Protein AF-A0A1B6D5J3-F1 (afdb_monomer)

pLDDT: mean 77.73, std 8.41, range [48.19, 91.62]

Radius of gyration: 27.49 Å; Cα contacts (8 Å, |Δi|>4): 25; chains: 1; bounding box: 60×16×79 Å

Secondary structure (DSSP, 8-state):
--HHHHHHHHHHHHHHHHHHHHHHHHHHHHHHHHHH-THHHHHHHHHHHHHHHHHHHHTS-TTTSHHHHHHHHHHHHHHHHHHHHHHHHHHHHHHHHHHHHHHHHHHHHHHHHHHHHHHHHHT-

Solvent-accessible surface area (backbone atoms only — not comparable to full-atom values): 6873 Å² total; per-residue (Å²): 130,68,64,65,58,52,52,53,52,50,51,52,50,52,54,48,52,54,52,51,51,53,57,48,48,68,59,52,49,55,60,53,53,62,70,67,45,72,56,59,60,58,51,48,54,53,51,50,54,46,52,52,49,53,53,55,53,73,73,51,54,60,84,86,39,38,74,58,44,54,50,52,52,53,51,45,52,50,53,51,48,54,50,52,52,50,50,52,52,50,51,52,50,52,52,52,52,51,50,54,52,55,53,52,53,49,54,53,51,54,52,52,49,54,53,50,51,53,53,54,62,73,72,108

Structure (mmCIF, N/CA/C/O backbone):
data_AF-A0A1B6D5J3-F1
#
_entry.id   AF-A0A1B6D5J3-F1
#
loop_
_atom_site.group_PDB
_atom_site.id
_atom_site.type_symbol
_atom_site.label_atom_id
_atom_site.label_alt_id
_atom_site.label_comp_id
_atom_site.label_asym_id
_atom_site.label_entity_id
_atom_site.label_seq_id
_atom_site.pdbx_PDB_ins_code
_atom_site.Cartn_x
_atom_site.Cartn_y
_atom_site.Cartn_z
_atom_site.occupancy
_atom_site.B_iso_or_equiv
_atom_site.auth_seq_id
_atom_site.auth_comp_id
_atom_site.auth_asym_id
_atom_site.auth_atom_id
_atom_site.pdbx_PDB_model_num
ATOM 1 N N . MET A 1 1 ? 31.298 -4.818 -44.192 1.00 52.44 1 MET A N 1
ATOM 2 C CA . MET A 1 1 ? 30.232 -5.843 -44.205 1.00 52.44 1 MET A CA 1
ATOM 3 C C . MET A 1 1 ? 30.167 -6.721 -42.952 1.00 52.44 1 MET A C 1
ATOM 5 O O . MET A 1 1 ? 29.190 -7.430 -42.826 1.00 52.44 1 MET A O 1
ATOM 9 N N . LYS A 1 2 ? 31.158 -6.722 -42.038 1.00 60.31 2 LYS A N 1
ATOM 10 C CA . LYS A 1 2 ? 31.049 -7.415 -40.730 1.00 60.31 2 LYS A CA 1
ATOM 11 C C . LYS A 1 2 ? 30.791 -6.456 -39.555 1.00 60.31 2 LYS A C 1
ATOM 13 O O . LYS A 1 2 ? 30.258 -6.876 -38.538 1.00 60.31 2 LYS A O 1
ATOM 18 N N . GLU A 1 3 ? 31.167 -5.182 -39.701 1.00 62.47 3 GLU A N 1
ATOM 19 C CA . GLU A 1 3 ? 30.966 -4.143 -38.680 1.00 62.47 3 GLU A CA 1
ATOM 20 C C . GLU A 1 3 ? 29.496 -3.729 -38.543 1.00 62.47 3 GLU A C 1
ATOM 22 O O . GLU A 1 3 ? 29.002 -3.653 -37.420 1.00 62.47 3 GLU A O 1
ATOM 27 N N . ASP A 1 4 ? 28.768 -3.576 -39.652 1.00 68.50 4 ASP A N 1
ATOM 28 C CA . ASP A 1 4 ? 27.366 -3.125 -39.650 1.00 68.50 4 ASP A CA 1
ATOM 29 C C . 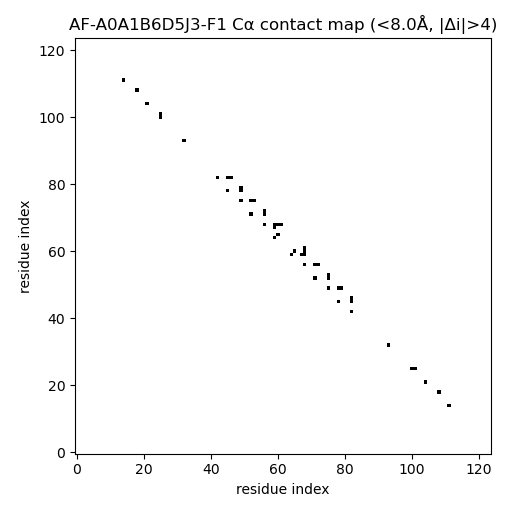ASP A 1 4 ? 26.426 -4.126 -38.950 1.00 68.50 4 ASP A C 1
ATOM 31 O O . ASP A 1 4 ? 25.575 -3.747 -38.142 1.00 68.50 4 ASP A O 1
ATOM 35 N N . ASP A 1 5 ? 26.654 -5.426 -39.163 1.00 73.94 5 ASP A N 1
ATOM 36 C CA . ASP A 1 5 ? 25.912 -6.495 -38.486 1.00 73.94 5 ASP A CA 1
ATOM 37 C C . ASP A 1 5 ? 26.179 -6.503 -36.972 1.00 73.94 5 ASP A C 1
ATOM 39 O O . ASP A 1 5 ? 25.269 -6.718 -36.169 1.00 73.94 5 ASP A O 1
ATOM 43 N N . SER A 1 6 ? 27.419 -6.217 -36.556 1.00 72.81 6 SER A N 1
ATOM 44 C CA . SER A 1 6 ? 27.797 -6.182 -35.137 1.00 72.81 6 SER A CA 1
ATOM 45 C C . SER A 1 6 ? 27.178 -4.996 -34.383 1.00 72.81 6 SER A C 1
ATOM 47 O O . SER A 1 6 ? 26.792 -5.131 -33.216 1.00 72.81 6 SER A O 1
ATOM 49 N N . LEU A 1 7 ? 27.011 -3.853 -35.059 1.00 73.94 7 LEU A N 1
ATOM 50 C CA . LEU A 1 7 ? 26.361 -2.663 -34.506 1.00 73.94 7 LEU A CA 1
ATOM 51 C C . LEU A 1 7 ? 24.856 -2.889 -34.314 1.00 73.94 7 LEU A C 1
ATOM 53 O O . LEU A 1 7 ? 24.325 -2.566 -33.250 1.00 73.94 7 LEU A O 1
ATOM 57 N N . ASN A 1 8 ? 24.189 -3.534 -35.274 1.00 78.19 8 ASN A N 1
ATOM 58 C CA . ASN A 1 8 ? 22.769 -3.891 -35.169 1.00 78.19 8 ASN A CA 1
ATOM 59 C C . ASN A 1 8 ? 22.492 -4.891 -34.037 1.00 78.19 8 ASN A C 1
ATOM 61 O O . ASN A 1 8 ? 21.537 -4.721 -33.273 1.00 78.19 8 ASN A O 1
ATOM 65 N N . ILE A 1 9 ? 23.353 -5.902 -33.878 1.00 82.44 9 ILE A N 1
ATOM 66 C CA . ILE A 1 9 ? 23.252 -6.868 -32.772 1.00 82.44 9 ILE A CA 1
ATOM 67 C C . ILE A 1 9 ? 23.421 -6.163 -31.419 1.00 82.44 9 ILE A C 1
ATOM 69 O O . ILE A 1 9 ? 22.668 -6.428 -30.479 1.00 82.44 9 ILE A O 1
ATOM 73 N N . THR A 1 10 ? 24.365 -5.225 -31.320 1.00 83.06 10 THR A N 1
ATOM 74 C CA . THR A 1 10 ? 24.595 -4.444 -30.094 1.00 83.06 10 THR A CA 1
ATOM 75 C C . THR A 1 10 ? 23.393 -3.557 -29.757 1.00 83.06 10 THR A C 1
ATOM 77 O O . THR A 1 10 ? 22.978 -3.496 -28.597 1.00 83.06 10 THR A O 1
ATOM 80 N N . LEU A 1 11 ? 22.780 -2.923 -30.761 1.00 80.56 11 LEU A N 1
ATOM 81 C CA . LEU A 1 11 ? 21.592 -2.083 -30.583 1.00 80.56 11 LEU A CA 1
ATOM 82 C C . LEU A 1 11 ? 20.389 -2.895 -30.070 1.00 80.56 11 LEU A C 1
ATOM 84 O O . LEU A 1 11 ? 19.696 -2.469 -29.143 1.00 80.56 11 LEU A O 1
ATOM 88 N N . LEU A 1 12 ? 20.181 -4.093 -30.628 1.00 82.50 12 LEU A N 1
ATOM 89 C CA . LEU A 1 12 ? 19.130 -5.021 -30.196 1.00 82.50 12 LEU A CA 1
ATOM 90 C C . LEU A 1 12 ? 19.331 -5.492 -28.754 1.00 82.50 12 LEU A C 1
ATOM 92 O O . LEU A 1 12 ? 18.371 -5.526 -27.982 1.00 82.50 12 LEU A O 1
ATOM 96 N N . LEU A 1 13 ? 20.569 -5.814 -28.369 1.00 85.62 13 LEU A N 1
ATOM 97 C CA . LEU A 1 13 ? 20.892 -6.203 -26.996 1.00 85.62 13 LEU A CA 1
ATOM 98 C C . LEU A 1 13 ? 20.602 -5.064 -26.014 1.00 85.62 13 LEU A C 1
ATOM 100 O O . LEU A 1 13 ? 19.955 -5.290 -24.992 1.00 85.62 13 LEU A O 1
ATOM 104 N N . ILE A 1 14 ? 21.004 -3.833 -26.337 1.00 83.12 14 ILE A N 1
ATOM 105 C CA . ILE A 1 14 ? 20.732 -2.660 -25.493 1.00 83.12 14 ILE A CA 1
ATOM 106 C C . ILE A 1 14 ? 19.221 -2.434 -25.345 1.00 83.12 14 ILE A C 1
ATOM 108 O O . ILE A 1 14 ? 18.732 -2.278 -24.224 1.00 83.12 14 ILE A O 1
ATOM 112 N N . GLY A 1 15 ? 18.462 -2.485 -26.444 1.00 83.06 15 GLY A N 1
ATOM 113 C CA . GLY A 1 15 ? 17.002 -2.354 -26.408 1.00 83.06 15 GLY A CA 1
ATOM 114 C C . GLY A 1 15 ? 16.326 -3.452 -25.579 1.00 83.06 15 GLY A C 1
ATOM 115 O O . GLY A 1 15 ? 15.397 -3.174 -24.814 1.00 83.06 15 GLY A O 1
ATOM 116 N N . PHE A 1 16 ? 16.822 -4.687 -25.669 1.00 85.94 16 PHE A N 1
ATOM 117 C CA . PHE A 1 16 ? 16.354 -5.806 -24.853 1.00 85.94 16 PHE A CA 1
ATOM 118 C C . PHE A 1 16 ? 16.612 -5.568 -23.359 1.00 85.94 16 PHE A C 1
ATOM 120 O O . PHE A 1 16 ? 15.693 -5.708 -22.551 1.00 85.94 16 PHE A O 1
ATOM 127 N N . PHE A 1 17 ? 17.821 -5.136 -22.987 1.00 85.81 17 PHE A N 1
ATOM 128 C CA . PHE A 1 17 ? 18.163 -4.836 -21.594 1.00 85.81 17 PHE A CA 1
ATOM 129 C C . PHE A 1 17 ? 17.343 -3.673 -21.021 1.00 85.81 17 PHE A C 1
ATOM 131 O O . PHE A 1 17 ? 16.890 -3.760 -19.881 1.00 85.81 17 PHE A O 1
ATOM 138 N N . ILE A 1 18 ? 17.084 -2.621 -21.801 1.00 82.31 18 ILE A N 1
ATOM 139 C CA . ILE A 1 18 ? 16.245 -1.489 -21.369 1.00 82.31 18 ILE A CA 1
ATOM 140 C C . ILE A 1 18 ? 14.809 -1.950 -21.088 1.00 82.31 18 ILE A C 1
ATOM 142 O O . ILE A 1 18 ? 14.242 -1.620 -20.044 1.00 82.31 18 ILE A O 1
ATOM 146 N N . ASN A 1 19 ? 14.229 -2.757 -21.981 1.00 82.62 19 ASN A N 1
ATOM 147 C CA . ASN A 1 19 ? 12.890 -3.314 -21.779 1.00 82.62 19 ASN A CA 1
ATOM 148 C C . ASN A 1 19 ? 12.842 -4.256 -20.570 1.00 82.62 19 ASN A C 1
ATOM 150 O O . ASN A 1 19 ? 11.909 -4.182 -19.767 1.00 82.62 19 ASN A O 1
ATOM 154 N N . LEU A 1 20 ? 13.868 -5.092 -20.402 1.00 83.44 20 LEU A N 1
ATOM 155 C CA . LEU A 1 20 ? 13.981 -6.009 -19.273 1.00 83.44 20 LEU A CA 1
ATOM 156 C C . LEU A 1 20 ? 14.025 -5.250 -17.941 1.00 83.44 20 LEU A C 1
ATOM 158 O O . LEU A 1 20 ? 13.266 -5.574 -17.027 1.00 83.44 20 LEU A O 1
ATOM 162 N N . VAL A 1 21 ? 14.854 -4.206 -17.849 1.00 81.94 21 VAL A N 1
ATOM 163 C CA . VAL A 1 21 ? 14.953 -3.347 -16.6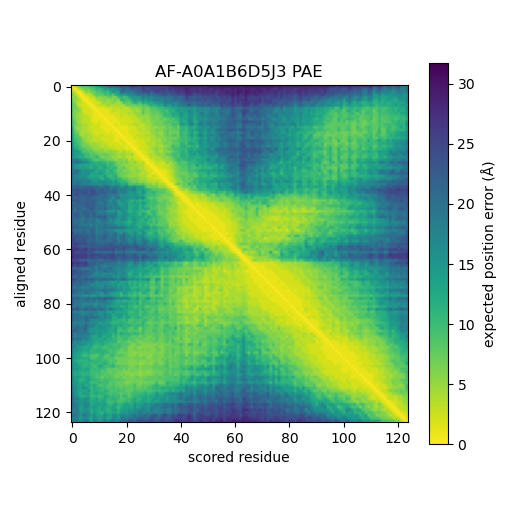60 1.00 81.94 21 VAL A CA 1
ATOM 164 C C . VAL A 1 21 ? 13.625 -2.644 -16.379 1.00 81.94 21 VAL A C 1
ATOM 166 O O . VAL A 1 21 ? 13.209 -2.597 -15.226 1.00 81.94 21 VAL A O 1
ATOM 169 N N . ASN A 1 22 ? 12.916 -2.158 -17.398 1.00 78.31 22 ASN A N 1
ATOM 170 C CA . ASN A 1 22 ? 11.632 -1.470 -17.223 1.00 78.31 22 ASN A CA 1
ATOM 171 C C . ASN A 1 22 ? 10.533 -2.394 -16.652 1.00 78.31 22 ASN A C 1
ATOM 173 O O . ASN A 1 22 ? 9.807 -2.031 -15.716 1.00 78.31 22 ASN A O 1
ATOM 177 N N . VAL A 1 23 ? 10.445 -3.624 -17.173 1.00 79.94 23 VAL A N 1
ATOM 178 C CA . VAL A 1 23 ? 9.509 -4.648 -16.677 1.00 79.94 23 VAL A CA 1
ATOM 179 C C . VAL A 1 23 ? 9.854 -5.047 -15.243 1.00 79.94 23 VAL A C 1
ATOM 181 O O . VAL A 1 23 ? 8.956 -5.131 -14.395 1.00 79.94 23 VAL A O 1
ATOM 184 N N . PHE A 1 24 ? 11.144 -5.242 -14.953 1.00 80.00 24 PHE A N 1
ATOM 185 C CA . PHE A 1 24 ? 11.618 -5.579 -13.611 1.00 80.00 24 PHE A CA 1
ATOM 186 C C . PHE A 1 24 ? 11.367 -4.454 -12.611 1.00 80.00 24 PHE A C 1
ATOM 188 O O . PHE A 1 24 ? 10.874 -4.714 -11.517 1.00 80.00 24 PHE A O 1
ATOM 195 N N . LEU A 1 25 ? 11.639 -3.205 -12.983 1.00 75.81 25 LEU A N 1
ATOM 196 C CA . LEU A 1 25 ? 11.442 -2.046 -12.120 1.00 75.81 25 LEU A CA 1
ATOM 197 C C . LEU A 1 25 ? 9.968 -1.917 -11.710 1.00 75.81 25 LEU A C 1
ATOM 199 O O . LEU A 1 25 ? 9.659 -1.775 -10.528 1.00 75.81 25 LEU A O 1
ATOM 203 N N . SER A 1 26 ? 9.045 -2.094 -12.657 1.00 74.62 26 SER A N 1
ATOM 204 C CA . SER A 1 26 ? 7.602 -2.068 -12.380 1.00 74.62 26 SER A CA 1
ATOM 205 C C . SER A 1 26 ? 7.143 -3.174 -11.414 1.00 74.62 26 SER A C 1
ATOM 207 O O . SER A 1 26 ? 6.204 -2.971 -10.641 1.00 74.62 26 SER A O 1
ATOM 209 N N . HIS A 1 27 ? 7.809 -4.335 -11.420 1.00 74.06 27 HIS A N 1
ATOM 210 C CA . H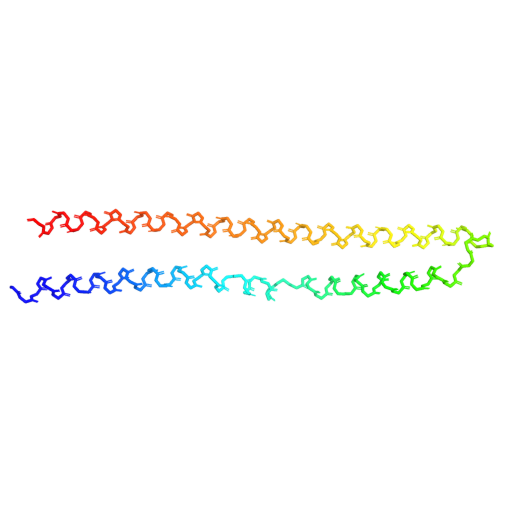IS A 1 27 ? 7.509 -5.445 -10.509 1.00 74.06 27 HIS A CA 1
ATOM 211 C C . HIS A 1 27 ? 8.186 -5.296 -9.141 1.00 74.06 27 HIS A C 1
ATOM 213 O O . HIS A 1 27 ? 7.564 -5.601 -8.123 1.00 74.06 27 HIS A O 1
ATOM 219 N N . LEU A 1 28 ? 9.423 -4.793 -9.096 1.00 72.81 28 LEU A N 1
ATOM 220 C CA . LEU A 1 28 ? 10.201 -4.636 -7.863 1.00 72.81 28 LEU A CA 1
ATOM 221 C C . LEU A 1 28 ? 9.752 -3.439 -7.018 1.00 72.81 28 LEU A C 1
ATOM 223 O O . LEU A 1 28 ? 9.882 -3.472 -5.795 1.00 72.81 28 LEU A O 1
ATOM 227 N N . LEU A 1 29 ? 9.165 -2.406 -7.625 1.00 72.25 29 LEU A N 1
ATOM 228 C CA . LEU A 1 29 ? 8.727 -1.221 -6.883 1.00 72.25 29 LEU A CA 1
ATOM 229 C C . LEU A 1 29 ? 7.569 -1.507 -5.913 1.00 72.25 29 LEU A C 1
ATOM 231 O O . LEU A 1 29 ? 7.523 -0.907 -4.843 1.00 72.25 29 LEU A O 1
ATOM 235 N N . LYS A 1 30 ? 6.673 -2.454 -6.226 1.00 71.62 30 LYS A N 1
ATOM 236 C CA . LYS A 1 30 ? 5.529 -2.810 -5.360 1.00 71.62 30 LYS A CA 1
ATOM 237 C C . LYS A 1 30 ? 5.948 -3.354 -3.981 1.00 71.62 30 LYS A C 1
ATOM 239 O O . LYS A 1 30 ? 5.512 -2.786 -2.977 1.00 71.62 30 LYS A O 1
ATOM 244 N N . PRO A 1 31 ? 6.773 -4.417 -3.879 1.00 68.56 31 PRO A N 1
ATOM 245 C CA . PRO A 1 31 ? 7.206 -4.941 -2.586 1.00 68.56 31 PRO A CA 1
ATOM 246 C C . PRO A 1 31 ? 8.128 -3.970 -1.842 1.00 68.56 31 PRO A C 1
ATOM 248 O O . PRO A 1 31 ? 8.031 -3.883 -0.622 1.00 68.56 31 PRO A O 1
ATOM 251 N N . VAL A 1 32 ? 8.966 -3.201 -2.547 1.00 69.19 32 VAL A N 1
ATOM 252 C CA . VAL A 1 32 ? 9.857 -2.210 -1.919 1.00 69.19 32 VAL A CA 1
ATOM 253 C C . VAL A 1 32 ? 9.056 -1.083 -1.264 1.00 69.19 32 VAL A C 1
ATOM 255 O O . VAL A 1 32 ? 9.304 -0.765 -0.103 1.00 69.19 32 VAL A O 1
ATOM 258 N N . LEU A 1 33 ? 8.040 -0.539 -1.946 1.00 68.25 33 LEU A N 1
ATOM 259 C CA . LEU A 1 33 ? 7.111 0.423 -1.339 1.00 68.25 33 LEU A CA 1
ATOM 260 C C . LEU A 1 33 ? 6.384 -0.180 -0.135 1.00 68.25 33 LEU A C 1
ATOM 262 O O . LEU A 1 33 ? 6.290 0.446 0.917 1.00 68.25 33 LEU A O 1
ATOM 266 N N . SER A 1 34 ? 5.885 -1.410 -0.283 1.00 67.81 34 SER A N 1
ATOM 267 C CA . SER A 1 34 ? 5.169 -2.092 0.795 1.00 67.81 34 SER A CA 1
ATOM 268 C C . SER A 1 34 ? 6.054 -2.366 2.014 1.00 67.81 34 SER A C 1
ATOM 270 O O . SER A 1 34 ? 5.525 -2.413 3.123 1.00 67.81 34 SER A O 1
ATOM 272 N N . ALA A 1 35 ? 7.356 -2.580 1.825 1.00 65.75 35 ALA A N 1
ATOM 273 C CA . ALA A 1 35 ? 8.316 -2.804 2.902 1.00 65.75 35 ALA A CA 1
ATOM 274 C C . ALA A 1 35 ? 8.744 -1.494 3.583 1.00 65.75 35 ALA A C 1
ATOM 276 O O . ALA A 1 35 ? 9.005 -1.488 4.783 1.00 65.75 35 ALA A O 1
ATOM 277 N N . PHE A 1 36 ? 8.777 -0.379 2.845 1.00 64.06 36 PHE A N 1
ATOM 278 C CA . PHE A 1 36 ? 9.088 0.946 3.394 1.00 64.06 36 PHE A CA 1
ATOM 279 C C . PHE A 1 36 ? 7.927 1.592 4.164 1.00 64.06 36 PHE A C 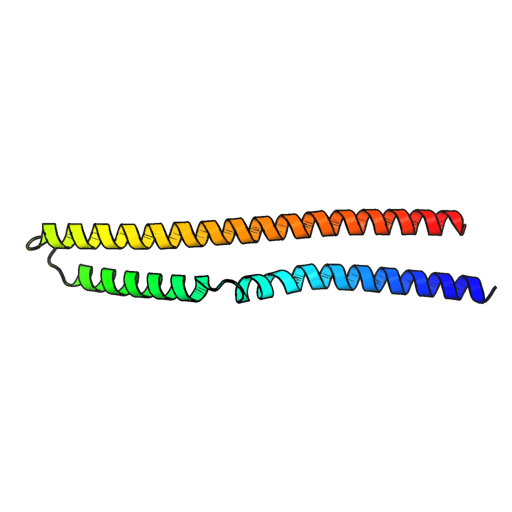1
ATOM 281 O O . PHE A 1 36 ? 8.151 2.525 4.941 1.00 64.06 36 PHE A O 1
ATOM 288 N N . ASN A 1 37 ? 6.698 1.094 4.003 1.00 64.75 37 ASN A N 1
ATOM 289 C CA . ASN A 1 37 ? 5.540 1.565 4.759 1.00 64.75 37 ASN A CA 1
ATOM 290 C C . ASN A 1 37 ? 5.619 1.125 6.233 1.00 64.75 37 ASN A C 1
ATOM 292 O O . ASN A 1 37 ? 5.018 0.133 6.651 1.00 64.75 37 ASN A O 1
ATOM 296 N N . LYS A 1 38 ? 6.297 1.940 7.054 1.00 61.69 38 LYS A N 1
ATOM 297 C CA . LYS A 1 38 ? 6.313 1.857 8.531 1.00 61.69 38 LYS A CA 1
ATOM 298 C C . LYS A 1 38 ? 4.920 1.865 9.174 1.00 61.69 38 LYS A C 1
ATOM 300 O O . LYS A 1 38 ? 4.777 1.533 10.345 1.00 61.69 38 LYS A O 1
ATOM 305 N N . ASN A 1 39 ? 3.874 2.230 8.434 1.00 62.09 39 ASN A N 1
ATOM 306 C CA . ASN A 1 39 ? 2.512 2.215 8.954 1.00 62.09 39 ASN A CA 1
ATOM 307 C C . ASN A 1 39 ? 1.970 0.796 9.163 1.00 62.09 39 ASN A C 1
ATOM 309 O O . ASN A 1 39 ? 0.978 0.646 9.869 1.00 62.09 39 ASN A O 1
ATOM 313 N N . LYS A 1 40 ? 2.608 -0.243 8.605 1.00 64.31 40 LYS A N 1
ATOM 314 C CA . LYS A 1 40 ? 2.160 -1.632 8.775 1.00 64.31 40 LYS A CA 1
ATOM 315 C C . LYS A 1 40 ? 2.128 -2.057 10.248 1.00 64.31 40 LYS A C 1
ATOM 317 O O . LYS A 1 40 ? 1.168 -2.699 10.659 1.00 64.31 40 LYS A O 1
ATOM 322 N N . GLU A 1 41 ? 3.113 -1.637 11.042 1.00 66.88 41 GLU A N 1
ATOM 323 C CA . GLU A 1 41 ? 3.126 -1.853 12.499 1.00 66.88 41 GLU A CA 1
ATOM 324 C C . GLU A 1 41 ? 2.005 -1.061 13.178 1.00 66.88 41 GLU A C 1
ATOM 326 O O . GLU A 1 41 ? 1.163 -1.634 13.857 1.00 66.88 41 GLU A O 1
ATOM 331 N N . LYS A 1 42 ? 1.877 0.229 12.853 1.00 69.19 42 LYS A N 1
ATOM 332 C CA . LYS A 1 42 ? 0.829 1.104 13.400 1.00 69.19 42 LYS A CA 1
ATOM 333 C C . LYS A 1 42 ? -0.597 0.612 13.105 1.00 69.19 42 LYS A C 1
ATOM 335 O O . LYS A 1 42 ? -1.504 0.825 13.906 1.00 69.19 42 LYS A O 1
ATOM 340 N N . PHE A 1 43 ? -0.824 -0.020 11.953 1.00 74.62 43 PHE A N 1
ATOM 341 C CA . PHE A 1 43 ? -2.111 -0.632 11.616 1.00 74.62 43 PHE A CA 1
ATOM 342 C C . PHE A 1 43 ? -2.352 -1.950 12.341 1.00 74.62 43 PHE A C 1
ATOM 344 O O . PHE A 1 43 ? -3.510 -2.265 12.610 1.00 74.62 43 PHE A O 1
ATOM 351 N N . ASN A 1 44 ? -1.300 -2.710 12.644 1.00 77.81 44 ASN A N 1
ATOM 352 C CA . ASN A 1 44 ? -1.416 -3.916 13.455 1.00 77.81 44 ASN A CA 1
ATOM 353 C C . ASN A 1 44 ? -1.784 -3.555 14.898 1.00 77.81 44 ASN A C 1
ATOM 355 O O . ASN A 1 44 ? -2.761 -4.103 15.400 1.00 77.81 44 ASN A O 1
ATOM 359 N N . ASP A 1 45 ? -1.124 -2.553 15.485 1.00 81.25 45 ASP A N 1
ATOM 360 C CA . ASP A 1 45 ? -1.436 -2.059 16.834 1.00 81.25 45 ASP A CA 1
ATOM 361 C C . ASP A 1 45 ? -2.894 -1.575 16.927 1.00 81.25 45 ASP A C 1
ATOM 363 O O . ASP A 1 45 ? -3.645 -1.965 17.818 1.00 81.25 45 ASP A O 1
ATOM 367 N N . LEU A 1 46 ? -3.351 -0.787 15.942 1.00 80.62 46 LEU A N 1
ATOM 368 C CA . LEU A 1 46 ? -4.747 -0.330 15.867 1.00 80.62 46 LEU A CA 1
ATOM 369 C C . LEU A 1 46 ? -5.744 -1.492 15.723 1.00 80.62 46 LEU A C 1
ATOM 371 O O . LEU A 1 46 ? -6.859 -1.416 16.237 1.00 80.62 46 LEU A O 1
ATOM 375 N N . ARG A 1 47 ? -5.384 -2.560 14.998 1.00 84.81 47 ARG A N 1
ATOM 376 C CA . ARG A 1 47 ? -6.235 -3.754 14.846 1.00 84.81 47 ARG A CA 1
ATOM 377 C C . ARG A 1 47 ? -6.323 -4.547 16.145 1.00 84.81 47 ARG A C 1
ATOM 379 O O . ARG A 1 47 ? -7.406 -5.049 16.452 1.00 84.81 47 ARG A O 1
ATOM 386 N N . GLU A 1 48 ? -5.224 -4.641 16.885 1.00 86.69 48 GLU A N 1
ATOM 387 C CA . GLU A 1 48 ? -5.171 -5.276 18.201 1.00 86.69 48 GLU A CA 1
ATOM 388 C C . GLU A 1 48 ? -6.010 -4.494 19.222 1.00 86.69 48 GLU A C 1
ATOM 390 O O . GLU A 1 48 ? -6.895 -5.072 19.854 1.00 86.69 48 GLU A O 1
ATOM 395 N N . GLU A 1 49 ? -5.867 -3.167 19.264 1.00 84.56 49 GLU A N 1
ATOM 396 C CA . GLU A 1 49 ? -6.658 -2.287 20.137 1.00 84.56 49 GLU A CA 1
ATOM 397 C C . GLU A 1 49 ? -8.168 -2.369 19.826 1.00 84.56 49 GLU A C 1
ATOM 399 O O . GLU A 1 49 ? -9.007 -2.416 20.728 1.00 84.56 49 GLU A O 1
ATOM 404 N N . ILE A 1 50 ? -8.551 -2.470 18.545 1.00 85.94 50 ILE A N 1
ATOM 405 C CA . ILE A 1 50 ? -9.952 -2.698 18.144 1.00 85.94 50 ILE A CA 1
ATOM 406 C C . ILE A 1 50 ? -10.455 -4.068 18.621 1.00 85.94 50 ILE A C 1
ATOM 408 O O . ILE A 1 50 ? -11.615 -4.177 19.035 1.00 85.94 50 ILE A O 1
ATOM 412 N N . ALA A 1 51 ? -9.634 -5.117 18.534 1.00 84.69 51 ALA A N 1
ATOM 413 C CA . ALA A 1 51 ? -10.009 -6.453 18.994 1.00 84.69 51 ALA A CA 1
ATOM 414 C C . ALA A 1 51 ? -10.213 -6.476 20.517 1.00 84.69 51 ALA A C 1
ATOM 416 O O . ALA A 1 51 ? -11.217 -7.016 20.994 1.00 84.69 51 ALA A O 1
ATOM 417 N N . GLU A 1 52 ? -9.332 -5.811 21.264 1.00 88.19 52 GLU A N 1
ATOM 418 C CA . GLU A 1 52 ? -9.446 -5.662 22.713 1.00 88.19 52 GLU A CA 1
ATOM 419 C C . GLU A 1 52 ? -10.695 -4.855 23.109 1.00 88.19 52 GLU A C 1
ATOM 421 O O . GLU A 1 52 ? -11.477 -5.291 23.959 1.00 88.19 52 GLU A O 1
ATOM 426 N N . LEU A 1 53 ? -10.967 -3.719 22.450 1.00 83.06 53 LEU A N 1
ATOM 427 C CA . LEU A 1 53 ? -12.173 -2.926 22.721 1.00 83.06 53 LEU A CA 1
ATOM 428 C C . LEU A 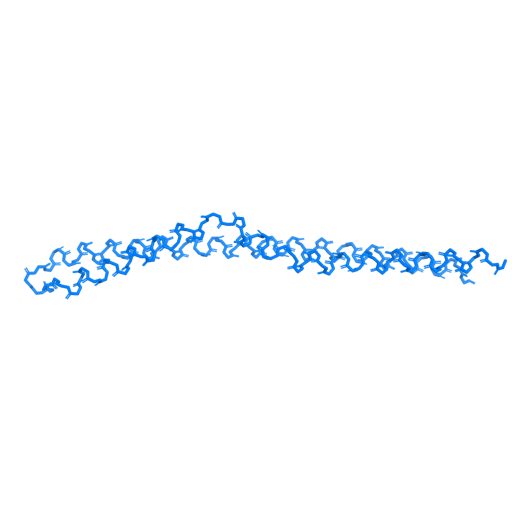1 53 ? -13.463 -3.697 22.420 1.00 83.06 53 LEU A C 1
ATOM 430 O O . LEU A 1 53 ? -14.435 -3.572 23.169 1.00 83.06 53 LEU A O 1
ATOM 434 N N . LYS A 1 54 ? -13.489 -4.509 21.354 1.00 85.00 54 LYS A N 1
ATOM 435 C CA . LYS A 1 54 ? -14.627 -5.396 21.050 1.00 85.00 54 LYS A CA 1
ATOM 436 C C . LYS A 1 54 ? -14.851 -6.421 22.155 1.00 85.00 54 LYS A C 1
ATOM 438 O O . LYS A 1 54 ? -15.993 -6.654 22.550 1.00 85.00 54 LYS A O 1
ATOM 443 N N . PHE A 1 55 ? -13.775 -7.007 22.669 1.00 85.06 55 PHE A N 1
ATOM 444 C CA . PHE A 1 55 ? -13.852 -7.948 23.778 1.00 85.06 55 PHE A CA 1
ATOM 445 C C . PHE A 1 55 ? -14.353 -7.271 25.059 1.00 85.06 55 PHE A C 1
ATOM 447 O O . PHE A 1 55 ? -15.253 -7.791 25.717 1.00 85.06 55 PHE A O 1
ATOM 454 N N . ASN A 1 56 ? -13.865 -6.072 25.373 1.00 80.44 56 ASN A N 1
ATOM 455 C CA . ASN A 1 56 ? -14.335 -5.303 26.525 1.00 80.44 56 ASN A CA 1
ATOM 456 C C . ASN A 1 56 ? -15.814 -4.903 26.403 1.00 80.44 56 ASN A C 1
ATOM 458 O O . ASN A 1 56 ? -16.548 -5.003 27.383 1.00 80.44 56 ASN A O 1
ATOM 462 N N . LEU A 1 57 ? -16.287 -4.539 25.207 1.00 82.69 57 LEU A N 1
ATOM 463 C CA . LEU A 1 57 ? -17.712 -4.301 24.948 1.00 82.69 57 LEU A CA 1
ATOM 464 C C . LEU A 1 57 ? -18.569 -5.553 25.171 1.00 82.69 57 LEU A C 1
ATOM 466 O O . LEU A 1 57 ? -19.667 -5.434 25.703 1.00 82.69 57 LEU A O 1
ATOM 470 N N . SER A 1 58 ? -18.068 -6.743 24.821 1.00 79.69 58 SER A N 1
ATOM 471 C CA . SER A 1 58 ? -18.803 -8.006 25.013 1.00 79.69 58 SER A CA 1
ATOM 472 C C . SER A 1 58 ? -18.997 -8.403 26.483 1.00 79.69 58 SER A C 1
ATOM 474 O O . SER A 1 58 ? -19.869 -9.211 26.789 1.00 79.69 58 SER A O 1
ATOM 476 N N . LYS A 1 59 ? -18.200 -7.828 27.395 1.00 82.88 59 LYS A N 1
ATOM 477 C CA . LYS A 1 59 ? -18.262 -8.088 28.842 1.00 82.88 59 LYS A CA 1
ATOM 478 C C . LYS A 1 59 ? -19.170 -7.128 29.608 1.00 82.88 59 LYS A C 1
ATOM 480 O O . LYS A 1 59 ? -19.444 -7.373 30.778 1.00 82.88 59 LYS A O 1
ATOM 485 N N . ILE A 1 60 ? -19.582 -6.022 28.992 1.00 80.75 60 ILE A N 1
ATOM 486 C CA . ILE A 1 60 ? -20.376 -4.979 29.648 1.00 80.75 60 ILE A CA 1
ATOM 487 C C . ILE A 1 60 ? -21.857 -5.232 29.360 1.00 80.75 60 ILE A C 1
ATOM 489 O O . ILE A 1 60 ? -22.252 -5.383 28.204 1.00 80.75 60 ILE A O 1
ATOM 493 N N . SER A 1 61 ? -22.687 -5.228 30.406 1.00 74.81 61 SER A N 1
ATOM 494 C CA . SER A 1 61 ? -24.144 -5.257 30.245 1.00 74.81 61 SER A CA 1
ATOM 495 C C . SER A 1 61 ? -24.610 -3.962 29.581 1.00 74.81 61 SER A C 1
ATOM 497 O O . SER A 1 61 ? -24.480 -2.873 30.141 1.00 74.81 61 SER A O 1
ATOM 499 N N . VAL A 1 62 ? -25.168 -4.070 28.374 1.00 77.81 62 VAL A N 1
ATOM 500 C CA . VAL A 1 62 ? -25.713 -2.926 27.621 1.00 77.81 62 VAL A CA 1
ATOM 501 C C . VAL A 1 62 ? -26.853 -2.249 28.384 1.00 77.81 62 VAL A C 1
ATOM 503 O O . VAL A 1 62 ? -27.041 -1.044 28.250 1.00 77.81 62 VAL A O 1
ATOM 506 N N . VAL A 1 63 ? -27.606 -3.019 29.172 1.00 76.12 63 VAL A N 1
ATOM 507 C CA . VAL A 1 63 ? -28.813 -2.562 29.870 1.00 76.12 63 VAL A CA 1
ATOM 508 C C . VAL A 1 63 ? -28.458 -1.846 31.174 1.00 76.12 63 VAL A C 1
ATOM 510 O O . VAL A 1 63 ? -28.984 -0.766 31.426 1.00 76.12 63 VAL A O 1
ATOM 513 N N . ASP A 1 64 ? -27.517 -2.386 31.952 1.00 80.75 64 ASP A N 1
ATOM 514 C CA . ASP A 1 64 ? -27.150 -1.829 33.265 1.00 80.75 64 ASP A CA 1
ATOM 515 C C . ASP A 1 64 ? -26.058 -0.751 33.167 1.00 80.75 64 ASP A C 1
ATOM 517 O O . ASP A 1 64 ? -26.020 0.197 33.950 1.00 80.75 64 ASP A O 1
ATOM 521 N N . GLU A 1 65 ? -25.172 -0.861 32.172 1.00 86.06 65 GLU A N 1
ATOM 522 C CA . GLU A 1 65 ? -24.006 0.010 31.989 1.00 86.06 65 GLU A CA 1
ATOM 523 C C . GLU A 1 65 ? -24.034 0.742 30.631 1.00 86.06 65 GLU A C 1
ATOM 525 O O . GLU A 1 65 ? -22.986 1.058 30.056 1.00 86.06 65 GLU A O 1
ATOM 530 N N . PHE A 1 66 ? -25.228 1.074 30.118 1.00 84.56 66 PHE A N 1
ATOM 531 C CA . PHE A 1 66 ? -25.434 1.690 28.795 1.00 84.56 66 PHE A CA 1
ATOM 532 C C . PHE A 1 66 ? -24.512 2.886 28.510 1.00 84.56 66 PHE A C 1
ATOM 534 O O . PHE A 1 66 ? -23.920 2.986 27.437 1.00 84.56 66 PHE A O 1
ATOM 541 N N . ALA A 1 67 ? -24.335 3.790 29.478 1.00 86.31 67 ALA A N 1
ATOM 542 C CA . ALA A 1 67 ? -23.475 4.963 29.310 1.00 86.31 67 ALA A CA 1
ATOM 543 C C . ALA A 1 67 ? -21.998 4.586 29.091 1.00 86.31 67 ALA A C 1
ATOM 545 O O . ALA A 1 67 ? -21.289 5.236 28.317 1.00 86.31 67 ALA A O 1
ATOM 546 N N . LYS A 1 68 ? -21.528 3.525 29.751 1.00 86.19 68 LYS A N 1
ATOM 547 C CA . LYS A 1 68 ? -20.166 3.004 29.604 1.00 86.19 68 LYS A CA 1
ATOM 548 C C . LYS A 1 68 ? -20.027 2.245 28.288 1.00 86.19 68 LYS A C 1
ATOM 550 O O . LYS A 1 68 ? -19.076 2.501 27.553 1.00 86.19 68 LYS A O 1
ATOM 555 N N . PHE A 1 69 ? -21.017 1.422 27.938 1.00 85.38 69 PHE A N 1
ATOM 556 C CA . PHE A 1 69 ? -21.098 0.759 26.637 1.00 85.38 69 PHE A CA 1
ATOM 557 C C . PHE A 1 69 ? -21.046 1.774 25.483 1.00 85.38 69 PHE A C 1
ATOM 559 O O . PHE A 1 69 ? -20.202 1.664 24.598 1.00 85.38 69 PHE A O 1
ATOM 566 N N . ALA A 1 70 ? -21.860 2.833 25.531 1.00 85.38 70 ALA A N 1
ATOM 567 C CA . ALA A 1 70 ? -21.901 3.877 24.507 1.00 85.38 70 ALA A CA 1
ATOM 568 C C . ALA A 1 70 ? -20.563 4.626 24.362 1.00 85.38 70 ALA A C 1
ATOM 570 O O . ALA A 1 70 ? -20.143 4.941 23.244 1.00 85.38 70 ALA A O 1
ATOM 571 N N . ARG A 1 71 ? -19.858 4.885 25.473 1.00 90.38 71 ARG A N 1
ATOM 572 C CA . ARG A 1 71 ? -18.513 5.489 25.448 1.00 90.38 71 ARG A CA 1
ATOM 573 C C . ARG A 1 71 ? -17.492 4.567 24.782 1.00 90.38 71 ARG A C 1
ATOM 575 O O . ARG A 1 71 ? -16.762 5.026 23.903 1.00 90.38 71 ARG A O 1
ATOM 582 N N . LEU A 1 72 ? -17.472 3.281 25.139 1.00 85.19 72 LEU A N 1
ATOM 583 C CA . LEU A 1 72 ? -16.571 2.307 24.511 1.00 85.19 72 LEU A CA 1
ATOM 584 C C . LEU A 1 72 ? -16.899 2.104 23.024 1.00 85.19 72 LEU A C 1
ATOM 586 O O . LEU A 1 72 ? -15.987 2.078 22.202 1.00 85.19 72 LEU A O 1
ATOM 590 N N . GLN A 1 73 ? -18.181 2.052 22.656 1.00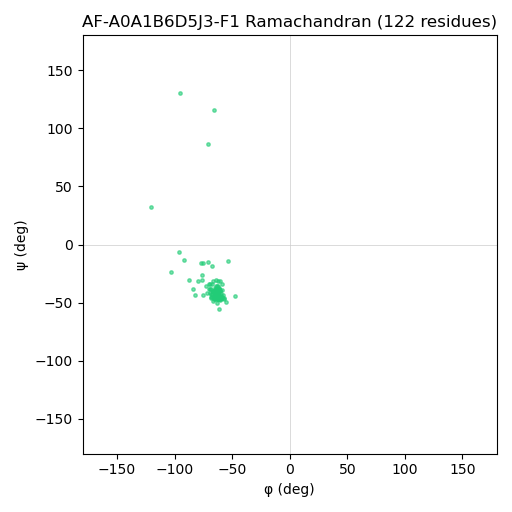 84.75 73 GLN A N 1
ATOM 591 C CA . GLN A 1 73 ? -18.629 1.934 21.266 1.00 84.75 73 GLN A CA 1
ATOM 592 C C . GLN A 1 73 ? -18.160 3.130 20.424 1.00 84.75 73 GLN A C 1
ATOM 594 O O . GLN A 1 73 ? -17.727 2.963 19.282 1.00 84.75 73 GLN A O 1
ATOM 599 N N . ARG A 1 74 ? -18.205 4.346 20.984 1.00 91.62 74 ARG A N 1
ATOM 600 C CA . ARG A 1 74 ? -17.721 5.559 20.308 1.00 91.62 74 ARG A CA 1
ATOM 601 C C . ARG A 1 74 ? -16.198 5.566 20.158 1.00 91.62 74 ARG A C 1
ATOM 603 O O . ARG A 1 74 ? -15.699 5.967 19.104 1.00 91.62 74 ARG A O 1
ATOM 610 N N . SER A 1 75 ? -15.478 5.087 21.172 1.00 87.31 75 SER A N 1
ATOM 611 C CA . SER A 1 75 ? -14.022 4.914 21.110 1.00 87.31 75 SER A CA 1
ATOM 612 C C . SER A 1 75 ? -13.629 3.913 20.016 1.00 87.31 75 SER A C 1
ATOM 614 O O . SER A 1 75 ? -12.825 4.231 19.139 1.00 87.31 75 SER A O 1
ATOM 616 N N . LEU A 1 76 ? -14.304 2.759 19.971 1.00 86.00 76 LEU A N 1
ATOM 617 C CA . LEU A 1 76 ? -14.122 1.744 18.933 1.00 86.00 76 LEU A CA 1
ATOM 618 C C . LEU A 1 76 ? -14.373 2.321 17.537 1.00 86.00 76 LEU A C 1
ATOM 620 O O . LEU A 1 76 ? -13.568 2.111 16.632 1.00 86.00 76 LEU A O 1
ATOM 624 N N . ASN A 1 77 ? -15.457 3.079 17.358 1.00 89.69 77 ASN A N 1
ATOM 625 C CA . ASN A 1 77 ? -15.781 3.678 16.063 1.00 89.69 77 ASN A CA 1
ATOM 626 C C . ASN A 1 77 ? -14.713 4.702 15.621 1.00 89.69 77 ASN A C 1
ATOM 628 O O . ASN A 1 77 ? -14.349 4.774 14.447 1.00 89.69 77 ASN A O 1
ATOM 632 N N . THR A 1 78 ? -14.140 5.447 16.571 1.00 90.94 78 THR A N 1
ATOM 633 C CA . THR A 1 78 ? -13.041 6.391 16.304 1.00 90.94 78 THR A CA 1
ATOM 634 C C . THR A 1 78 ? -11.780 5.658 15.837 1.00 90.94 78 THR A C 1
ATOM 636 O O . THR A 1 78 ? -11.182 6.041 14.830 1.00 90.94 78 THR A O 1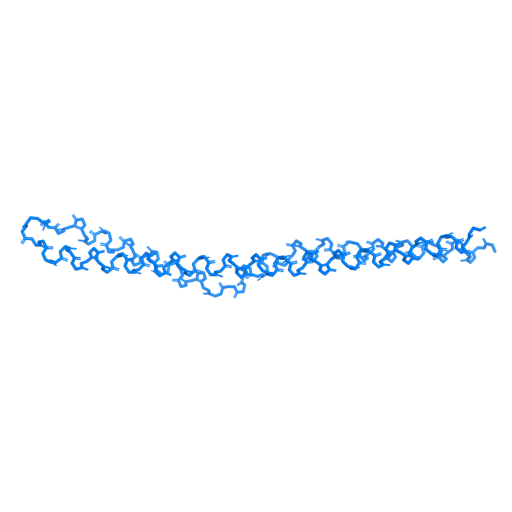
ATOM 639 N N . LEU A 1 79 ? -11.407 4.570 16.519 1.00 84.44 79 LEU A N 1
ATOM 640 C CA . LEU A 1 79 ? -10.267 3.724 16.147 1.00 84.44 79 LEU A CA 1
ATOM 641 C C . LEU A 1 79 ? -10.463 3.056 14.779 1.00 84.44 79 LEU A C 1
ATOM 643 O O . LEU A 1 79 ? -9.552 3.072 13.952 1.00 84.44 79 LEU A O 1
ATOM 647 N N . GLN A 1 80 ? -11.663 2.542 14.495 1.00 84.94 80 GLN A N 1
ATOM 648 C CA . GLN A 1 80 ? -12.004 1.971 13.186 1.00 84.94 80 GLN A CA 1
ATOM 649 C C . GLN A 1 80 ? -11.941 3.003 12.060 1.00 84.94 80 GLN A C 1
ATOM 651 O O . GLN A 1 80 ? -11.429 2.702 10.982 1.00 84.94 80 GLN A O 1
ATOM 656 N N . THR A 1 81 ? -12.432 4.218 12.309 1.00 87.06 81 THR A N 1
ATOM 657 C CA . THR A 1 81 ? -12.369 5.314 11.334 1.00 87.06 81 THR A CA 1
ATOM 658 C C . THR A 1 81 ? -10.914 5.676 11.041 1.00 87.06 81 THR A C 1
ATOM 660 O O . THR A 1 81 ? -10.512 5.695 9.883 1.00 87.06 81 THR A O 1
ATOM 663 N N . LYS A 1 82 ? -10.079 5.823 12.078 1.00 84.50 82 LYS A N 1
ATOM 664 C CA . LYS A 1 82 ? -8.641 6.107 11.939 1.00 84.50 82 LYS A CA 1
ATOM 665 C C . LYS A 1 82 ? -7.886 5.013 11.175 1.00 84.50 82 LYS A C 1
ATOM 667 O O . LYS A 1 82 ? -7.022 5.327 10.358 1.00 84.50 82 LYS A O 1
ATOM 672 N N . LEU A 1 83 ? -8.213 3.743 11.424 1.00 81.88 83 LEU A N 1
ATOM 673 C CA . LEU A 1 83 ? -7.659 2.607 10.685 1.00 81.88 83 LEU A CA 1
ATOM 674 C C . LEU A 1 83 ? -8.060 2.667 9.204 1.00 81.88 83 LEU A C 1
ATOM 676 O O . LEU A 1 83 ? -7.194 2.591 8.336 1.00 81.88 83 LEU A O 1
ATOM 680 N N . ASN A 1 84 ? -9.349 2.846 8.911 1.00 81.44 84 ASN A N 1
ATOM 681 C CA . ASN A 1 84 ? -9.852 2.905 7.537 1.00 81.44 84 ASN A CA 1
ATOM 682 C C . ASN A 1 84 ? -9.306 4.107 6.758 1.00 81.44 84 ASN A C 1
ATOM 684 O O . ASN A 1 84 ? -8.924 3.951 5.600 1.00 81.44 84 ASN A O 1
ATOM 688 N N . ASP A 1 85 ? -9.246 5.286 7.374 1.00 84.25 85 ASP A N 1
ATOM 689 C CA . ASP A 1 85 ? -8.722 6.493 6.731 1.00 84.25 85 ASP A CA 1
ATOM 690 C C . ASP A 1 85 ? -7.225 6.361 6.443 1.00 84.25 85 ASP A C 1
ATOM 692 O O . ASP A 1 85 ? -6.768 6.727 5.360 1.00 84.25 85 ASP A O 1
ATOM 696 N N . GLY A 1 86 ? -6.465 5.768 7.369 1.00 79.88 86 GLY A N 1
ATOM 697 C CA . GLY A 1 86 ? -5.051 5.477 7.151 1.00 79.88 86 GLY A CA 1
ATOM 698 C C . GLY A 1 86 ? -4.822 4.467 6.023 1.00 79.88 86 GLY A C 1
ATOM 699 O O . GLY A 1 86 ? -3.990 4.720 5.154 1.00 79.88 86 GLY A O 1
ATOM 700 N N . VAL A 1 87 ? -5.587 3.368 5.983 1.00 78.25 87 VAL A N 1
ATOM 701 C CA . VAL A 1 87 ? -5.497 2.364 4.904 1.00 78.25 87 VAL A CA 1
ATOM 702 C C . VAL A 1 87 ? -5.838 2.987 3.549 1.00 78.25 87 VAL A C 1
ATOM 704 O O . VAL A 1 87 ? -5.086 2.823 2.592 1.00 78.25 87 VAL A O 1
ATOM 707 N N . LYS A 1 88 ? -6.912 3.780 3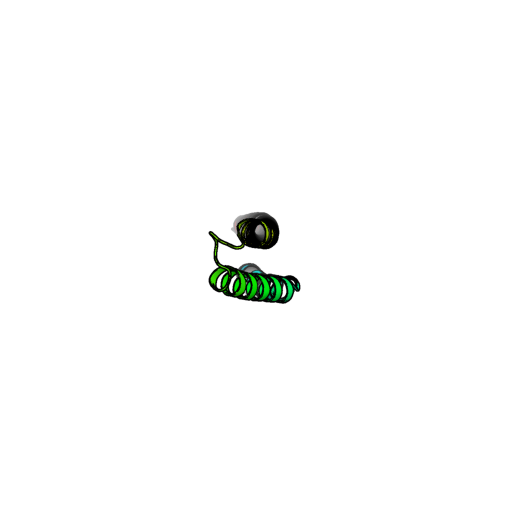.465 1.00 77.06 88 LYS A N 1
ATOM 708 C CA . LYS A 1 88 ? -7.293 4.479 2.226 1.00 77.06 88 LYS A CA 1
ATOM 709 C C . LYS A 1 88 ? -6.242 5.492 1.775 1.00 77.06 88 LYS A C 1
ATOM 711 O O . LYS A 1 88 ? -5.991 5.624 0.577 1.00 77.06 88 LYS A O 1
ATOM 716 N N . ALA A 1 89 ? -5.628 6.221 2.707 1.00 77.94 89 ALA A N 1
ATOM 717 C CA . ALA A 1 89 ? -4.557 7.163 2.391 1.00 77.94 89 ALA A CA 1
ATOM 718 C C . ALA A 1 89 ? -3.312 6.447 1.837 1.00 77.94 89 ALA A C 1
ATOM 720 O O . ALA A 1 89 ? -2.692 6.934 0.883 1.00 77.94 89 ALA A O 1
ATOM 721 N N . GLU A 1 90 ? -2.972 5.276 2.381 1.00 77.56 90 GLU A N 1
ATOM 722 C CA . GLU A 1 90 ? -1.895 4.436 1.852 1.00 77.56 90 GLU A CA 1
ATOM 723 C C . GLU A 1 90 ? -2.221 3.848 0.482 1.00 77.56 90 GLU A C 1
ATOM 725 O O . GLU A 1 90 ? -1.388 3.923 -0.422 1.00 77.56 90 GLU A O 1
ATOM 730 N N . GLU A 1 91 ? -3.428 3.313 0.293 1.00 76.94 91 GLU A N 1
ATOM 731 C CA . GLU A 1 91 ? -3.879 2.804 -1.004 1.00 76.94 91 GLU A CA 1
ATOM 732 C C . GLU A 1 91 ? -3.848 3.909 -2.063 1.00 76.94 91 GLU A C 1
ATOM 734 O O . GLU A 1 91 ? -3.294 3.713 -3.145 1.00 76.94 91 GLU A O 1
ATOM 739 N N . SER A 1 92 ? -4.340 5.109 -1.733 1.00 76.12 92 SER A N 1
ATOM 740 C CA . SER A 1 92 ? -4.271 6.275 -2.619 1.00 76.12 92 SER A CA 1
ATOM 741 C C . SER A 1 92 ? -2.828 6.642 -2.970 1.00 76.12 92 SER A C 1
ATOM 743 O O . SER A 1 92 ? -2.525 6.924 -4.129 1.00 76.12 92 SER A O 1
ATOM 745 N N . SER A 1 93 ? -1.918 6.608 -1.995 1.00 75.69 93 SER A N 1
ATOM 746 C CA . SER A 1 93 ? -0.500 6.919 -2.215 1.00 75.69 93 SER A CA 1
ATOM 747 C C . SER A 1 93 ? 0.190 5.864 -3.083 1.00 75.69 93 SER A C 1
ATOM 749 O O . SER A 1 93 ? 0.912 6.213 -4.016 1.00 75.69 93 SER A O 1
ATOM 751 N N . SER A 1 94 ? -0.090 4.581 -2.845 1.00 75.06 94 SER A N 1
ATOM 752 C CA . SER A 1 94 ? 0.419 3.473 -3.660 1.00 75.06 94 SER A CA 1
ATOM 753 C C . SER A 1 94 ? -0.081 3.566 -5.100 1.00 75.06 94 SER A C 1
ATOM 755 O O . SER A 1 94 ? 0.706 3.456 -6.039 1.00 75.06 94 SER A O 1
ATOM 757 N N . VAL A 1 95 ? -1.367 3.864 -5.293 1.00 79.44 95 VAL A N 1
ATOM 758 C CA . VAL A 1 95 ? -1.970 4.054 -6.617 1.00 79.44 95 VAL A CA 1
ATOM 759 C C . VAL A 1 95 ? -1.370 5.265 -7.341 1.00 79.44 95 VAL A C 1
ATOM 761 O O . VAL A 1 95 ? -1.052 5.159 -8.523 1.00 79.44 95 VAL A O 1
ATOM 764 N N . LYS A 1 96 ? -1.130 6.392 -6.655 1.00 80.31 96 LYS A N 1
ATOM 765 C CA . LYS A 1 96 ? -0.440 7.557 -7.246 1.00 80.31 96 LYS A CA 1
ATOM 766 C C . LYS A 1 96 ? 0.962 7.199 -7.733 1.00 80.31 96 LYS A C 1
ATOM 768 O O . LYS A 1 96 ? 1.319 7.535 -8.859 1.00 80.31 96 LYS A O 1
ATOM 773 N N . ILE A 1 97 ? 1.739 6.492 -6.913 1.00 79.31 97 ILE A N 1
ATOM 774 C CA . ILE A 1 97 ? 3.099 6.077 -7.277 1.00 79.31 97 ILE A CA 1
ATOM 775 C C . ILE A 1 97 ? 3.059 5.090 -8.449 1.00 79.31 97 ILE A C 1
ATOM 777 O O . ILE A 1 97 ? 3.806 5.259 -9.412 1.00 79.31 97 ILE A O 1
ATOM 781 N N . GLN A 1 98 ? 2.133 4.127 -8.433 1.00 78.75 98 GLN A N 1
ATOM 782 C CA . GLN A 1 98 ? 1.915 3.221 -9.563 1.00 78.75 98 GLN A CA 1
ATOM 783 C C . GLN A 1 98 ? 1.563 3.980 -10.843 1.00 78.75 98 GLN A C 1
ATOM 785 O O . GLN A 1 98 ? 2.124 3.668 -11.891 1.00 78.75 98 GLN A O 1
ATOM 790 N N . MET A 1 99 ? 0.694 4.994 -10.783 1.00 80.62 99 MET A N 1
ATOM 791 C CA . MET A 1 99 ? 0.381 5.818 -11.952 1.00 80.62 99 MET A CA 1
ATOM 792 C C . MET A 1 99 ? 1.621 6.539 -12.482 1.00 80.62 99 MET A C 1
ATOM 794 O O . MET A 1 99 ? 1.875 6.469 -13.680 1.00 80.62 99 MET A O 1
ATOM 798 N N . ILE A 1 100 ? 2.420 7.172 -11.616 1.00 83.81 100 ILE A N 1
ATOM 799 C CA . ILE A 1 100 ? 3.652 7.871 -12.025 1.00 83.81 100 ILE A CA 1
ATOM 800 C C . ILE A 1 100 ? 4.607 6.912 -12.746 1.00 83.81 100 ILE A C 1
ATOM 802 O O . ILE A 1 100 ? 5.084 7.242 -13.829 1.00 83.81 100 ILE A O 1
ATOM 806 N N . ILE A 1 101 ? 4.826 5.714 -12.191 1.00 81.00 101 ILE A N 1
ATOM 807 C CA . ILE A 1 101 ? 5.663 4.670 -12.806 1.00 81.00 101 ILE A CA 1
ATOM 808 C C . ILE A 1 101 ? 5.082 4.226 -14.153 1.00 81.00 101 ILE A C 1
ATOM 810 O O . ILE A 1 101 ? 5.806 4.089 -15.132 1.00 81.00 101 ILE A O 1
ATOM 814 N N . SER A 1 102 ? 3.765 4.020 -14.218 1.00 79.44 102 SER A N 1
ATOM 815 C CA . SER A 1 102 ? 3.079 3.584 -15.441 1.00 79.44 102 SER A CA 1
ATOM 816 C C . SER A 1 102 ? 3.236 4.608 -16.565 1.00 79.44 102 SER A C 1
ATOM 818 O O . SER A 1 102 ? 3.513 4.244 -17.707 1.00 79.44 102 SER A O 1
ATOM 820 N N . TYR A 1 103 ? 3.059 5.892 -16.247 1.00 85.25 103 TYR A N 1
ATOM 821 C CA . TYR A 1 103 ? 3.200 6.976 -17.212 1.00 85.25 103 TYR A CA 1
ATOM 822 C C . TYR A 1 103 ? 4.655 7.156 -17.650 1.00 85.25 103 TYR A C 1
ATOM 824 O O . TYR A 1 103 ? 4.905 7.233 -18.852 1.00 85.25 103 TYR A O 1
ATOM 832 N N . SER A 1 104 ? 5.620 7.165 -16.723 1.00 78.81 104 SER A N 1
ATOM 833 C CA . SER A 1 104 ? 7.038 7.310 -17.079 1.00 78.81 104 SER A CA 1
ATOM 834 C C . SER A 1 104 ? 7.544 6.134 -17.919 1.00 78.81 104 SER A C 1
ATOM 836 O O . SER A 1 104 ? 8.225 6.350 -18.922 1.00 78.81 104 SER A O 1
ATOM 838 N N . ALA A 1 105 ? 7.135 4.905 -17.591 1.00 79.38 105 ALA A N 1
ATOM 839 C CA . ALA A 1 105 ? 7.462 3.713 -18.368 1.00 79.38 105 ALA A CA 1
ATOM 840 C C . ALA A 1 105 ? 6.916 3.782 -19.804 1.00 79.38 105 ALA A C 1
ATOM 842 O O . ALA A 1 105 ? 7.613 3.381 -20.738 1.00 79.38 105 ALA A O 1
ATOM 843 N N . ARG A 1 106 ? 5.699 4.312 -19.996 1.00 83.56 106 ARG A N 1
ATOM 844 C CA . ARG A 1 106 ? 5.115 4.510 -21.334 1.00 83.56 106 ARG A CA 1
ATOM 845 C C . ARG A 1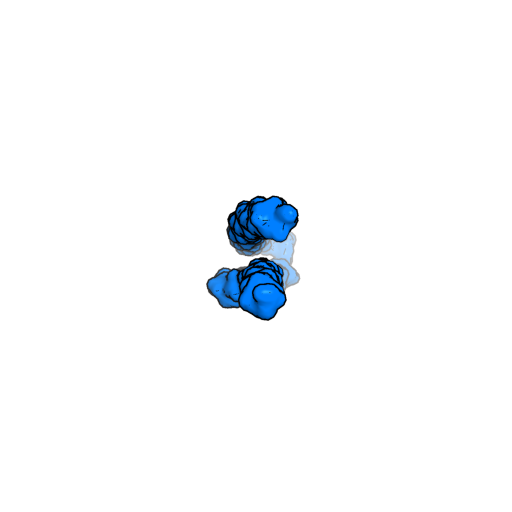 106 ? 5.895 5.530 -22.156 1.00 83.56 106 ARG A C 1
ATOM 847 O O . ARG A 1 106 ? 6.211 5.239 -23.302 1.00 83.56 106 ARG A O 1
ATOM 854 N N . VAL A 1 107 ? 6.264 6.668 -21.565 1.00 85.31 107 VAL A N 1
ATOM 855 C CA . VAL A 1 107 ? 7.055 7.706 -22.253 1.00 85.31 107 VAL A CA 1
ATOM 856 C C . VAL A 1 107 ? 8.414 7.160 -22.704 1.00 85.31 107 VAL A C 1
ATOM 858 O O . VAL A 1 107 ? 8.819 7.370 -23.845 1.00 85.31 107 VAL A O 1
ATOM 861 N N . VAL A 1 108 ? 9.105 6.411 -21.837 1.00 81.06 108 VAL A N 1
ATOM 862 C CA . VAL A 1 108 ? 10.395 5.784 -22.176 1.00 81.06 108 VAL A CA 1
ATOM 863 C C . VAL A 1 108 ? 10.235 4.754 -23.296 1.00 81.06 108 VAL A C 1
ATOM 865 O O . VAL A 1 108 ? 11.048 4.714 -24.222 1.00 81.06 108 VAL A O 1
ATOM 868 N N . MET A 1 109 ? 9.182 3.935 -23.244 1.00 75.75 109 MET A N 1
ATOM 869 C CA . MET A 1 109 ? 8.892 2.946 -24.283 1.00 75.75 109 MET A CA 1
ATOM 870 C C . MET A 1 109 ? 8.596 3.608 -25.637 1.00 75.75 109 MET A C 1
ATOM 872 O O . MET A 1 109 ? 9.107 3.157 -26.659 1.00 75.75 109 MET A O 1
ATOM 876 N N . GLU A 1 110 ? 7.831 4.698 -25.653 1.00 82.94 110 GLU A N 1
ATOM 877 C CA . GLU A 1 110 ? 7.497 5.430 -26.877 1.00 82.94 110 GLU A CA 1
ATOM 878 C C . GLU A 1 110 ? 8.730 6.101 -27.500 1.00 82.94 110 GLU A C 1
ATOM 880 O O . GLU A 1 110 ? 8.954 5.986 -28.706 1.00 82.94 110 GLU A O 1
ATOM 885 N N . TYR A 1 111 ? 9.605 6.686 -26.675 1.00 80.38 111 TYR A N 1
ATOM 886 C CA . TYR A 1 111 ? 10.887 7.233 -27.130 1.00 80.38 111 TYR A CA 1
ATOM 887 C C . TYR A 1 111 ? 11.812 6.154 -27.714 1.00 80.38 111 TYR A C 1
ATOM 889 O O . TYR A 1 111 ? 12.400 6.340 -28.781 1.00 80.38 111 TYR A O 1
ATOM 897 N N . THR A 1 112 ? 11.912 5.002 -27.044 1.00 76.56 112 THR A N 1
ATOM 898 C CA . THR A 1 112 ? 12.760 3.885 -27.491 1.00 76.56 112 THR A CA 1
ATOM 899 C C . THR A 1 112 ? 12.244 3.300 -28.805 1.00 76.56 112 THR A C 1
ATOM 901 O O . THR A 1 112 ? 13.032 3.040 -29.711 1.00 76.56 112 THR A O 1
ATOM 904 N N . ASN A 1 113 ? 10.921 3.165 -28.945 1.00 76.25 113 ASN A N 1
ATOM 905 C CA . ASN A 1 113 ? 10.293 2.699 -30.179 1.00 76.25 113 ASN A CA 1
ATOM 906 C C . ASN A 1 113 ? 10.538 3.662 -31.342 1.00 76.25 113 ASN A C 1
ATOM 908 O O . ASN A 1 113 ? 10.923 3.204 -32.412 1.00 76.25 113 ASN A O 1
ATOM 912 N N . HIS A 1 114 ? 10.375 4.973 -31.134 1.00 78.50 114 HIS A N 1
ATOM 913 C CA . HIS A 1 114 ? 10.627 5.979 -32.169 1.00 78.50 114 HIS A CA 1
ATOM 914 C C . HIS A 1 114 ? 12.103 6.022 -32.600 1.00 78.50 114 HIS A C 1
ATOM 916 O O . HIS A 1 114 ? 12.419 6.179 -33.781 1.00 78.50 114 HIS A O 1
ATOM 922 N N . HIS A 1 115 ? 13.030 5.867 -31.652 1.00 72.62 115 HIS A N 1
ATOM 923 C CA . HIS A 1 115 ? 14.456 5.823 -31.963 1.00 72.62 115 HIS A CA 1
ATOM 924 C C . HIS A 1 115 ? 14.819 4.567 -32.766 1.00 72.62 115 HIS A C 1
ATOM 926 O O . HIS A 1 115 ? 15.606 4.653 -33.710 1.00 72.62 115 HIS A O 1
ATOM 932 N N . LEU A 1 116 ? 14.222 3.420 -32.427 1.00 69.88 116 LEU A N 1
ATOM 933 C CA . LEU A 1 116 ? 14.451 2.147 -33.109 1.00 69.88 116 LEU A CA 1
ATOM 934 C C . LEU A 1 116 ? 13.893 2.155 -34.541 1.00 69.88 116 LEU A C 1
ATOM 936 O O . LEU A 1 116 ? 14.584 1.732 -35.463 1.00 69.88 116 LEU A O 1
ATOM 940 N N . THR A 1 117 ? 12.691 2.698 -34.766 1.00 71.94 117 THR A N 1
ATOM 941 C CA . THR A 1 117 ? 12.138 2.840 -36.126 1.00 71.94 117 THR A CA 1
ATOM 942 C C . THR A 1 117 ? 12.932 3.824 -36.976 1.00 71.94 117 THR A C 1
ATOM 944 O O . THR A 1 117 ? 13.192 3.526 -38.137 1.00 71.94 117 THR A O 1
ATOM 947 N N . SER A 1 118 ? 13.379 4.952 -36.416 1.00 69.88 118 SER A N 1
ATOM 948 C CA . SER A 1 118 ? 14.222 5.915 -37.142 1.00 69.88 118 SER A CA 1
ATOM 949 C C . SER A 1 118 ? 15.567 5.309 -37.573 1.00 69.88 118 SER A C 1
ATOM 951 O O . SER A 1 118 ? 15.994 5.485 -38.712 1.00 69.88 118 SER A O 1
ATOM 953 N N . THR A 1 119 ? 16.206 4.520 -36.700 1.00 65.88 119 THR A N 1
ATOM 954 C CA . THR A 1 119 ? 17.475 3.843 -37.029 1.00 65.88 119 THR A CA 1
ATOM 955 C C . THR A 1 119 ? 17.300 2.683 -38.007 1.00 65.88 119 THR A C 1
ATOM 957 O O . THR A 1 119 ? 18.145 2.522 -38.880 1.00 65.88 119 THR A O 1
ATOM 960 N N . MET A 1 120 ? 16.204 1.918 -37.934 1.00 60.38 120 MET A N 1
ATOM 961 C CA . MET A 1 120 ? 15.919 0.871 -38.928 1.00 60.38 120 MET A CA 1
ATOM 962 C C . MET A 1 120 ? 15.583 1.451 -40.309 1.00 60.38 120 MET A C 1
ATOM 964 O O . MET A 1 120 ? 16.027 0.899 -41.306 1.00 60.38 120 MET A O 1
ATOM 968 N N . VAL A 1 121 ? 14.845 2.566 -40.383 1.00 61.09 121 VAL A N 1
ATOM 969 C CA . VAL A 1 121 ? 14.532 3.246 -41.656 1.00 61.09 121 VAL A CA 1
ATOM 970 C C . VAL A 1 121 ? 15.774 3.891 -42.277 1.00 61.09 121 VAL A C 1
ATOM 972 O O . VAL A 1 121 ? 15.895 3.896 -43.492 1.00 61.09 121 VAL A O 1
ATOM 975 N N . ALA A 1 122 ? 16.708 4.406 -41.473 1.00 58.00 122 ALA A N 1
ATOM 976 C CA . ALA A 1 122 ? 17.968 4.967 -41.969 1.00 58.00 122 ALA A CA 1
ATOM 977 C C . ALA A 1 122 ? 18.996 3.903 -42.411 1.00 58.00 122 ALA A C 1
ATOM 979 O O . ALA A 1 122 ? 19.973 4.245 -43.074 1.00 58.00 122 ALA A O 1
ATOM 980 N N . ALA A 1 123 ? 18.804 2.640 -42.013 1.00 56.50 123 ALA A N 1
ATOM 981 C CA . ALA A 1 123 ? 19.672 1.512 -42.355 1.00 56.50 123 ALA A CA 1
ATOM 982 C C . ALA A 1 123 ? 19.186 0.693 -43.574 1.00 56.50 123 ALA A C 1
ATOM 984 O O . ALA A 1 123 ? 19.906 -0.209 -44.006 1.00 56.50 123 ALA A O 1
ATOM 985 N N . VAL A 1 124 ? 17.986 0.986 -44.103 1.00 48.19 124 VAL A N 1
ATOM 986 C CA . VAL A 1 124 ? 17.403 0.426 -45.344 1.00 48.19 124 VAL A CA 1
ATOM 987 C C . VAL A 1 124 ? 17.672 1.369 -46.510 1.00 48.19 124 VAL A C 1
ATOM 989 O O . VAL A 1 124 ? 18.034 0.856 -47.592 1.00 48.19 124 VAL A O 1
#

Foldseek 3Di:
DVVVVVVVVVLVVVLVVVVVVLVVCLVVVVVVLVVPPPCVVVLVVLVVVLVVLVVVLVPDDCVPPVVVNVVSVVVSVVSVVVSVVVVVVSVVVSVVVSVVSVVVSVVVVVVSVVVVVVVVVVVD

Organism: NCBI:txid38151

Mean predicted aligned error: 11.65 Å

Sequence (124 aa):
MKEDDSLNITLLLIGFFINLVNVFLSHLLKPVLSAFNKNKEKFNDLREEIAELKFNLSKISVVDEFAKFARLQRSLNTLQTKLNDGVKAEESSSVKIQMIISYSARVVMEYTNHHLTSTMVAAV

Nearest PDB structures (foldseek):
  8cr1-assembly1_D  TM=8.028E-01  e=5.083E-04  Homo sapiens
  4ilo-assembly1_A  TM=3.144E-01  e=1.225E+00  Chlamydia trachomatis L2/434/Bu
  8i4v-assembly1_B  TM=4.643E-01  e=8.187E+00  Saccharomyces cerevisiae S288C

InterPro domains:
  IPR028945 Get1 family [PF04420] (10-109)
  IPR029012 Helix hairpin bin domain superfamily [G3DSA:1.10.287.660] (26-103)